Protein AF-A0A355HAE7-F1 (afdb_monomer)

Sequence (88 aa):
VDIEAIATGEYWLASEAKEKGLVDEIMTSDDYLCSKLDECEIIEIKTEIGQNRLEKIIEGGTTLFRQWTTSRIPGAGEELEDVRQRFR

Solvent-accessible surface area (backbone atoms only — not comparable to full-atom values): 5940 Å² total; per-residue (Å²): 112,66,61,83,84,60,71,76,82,71,88,71,55,72,70,56,27,42,76,53,57,76,43,96,76,90,79,53,73,65,58,55,54,60,73,36,60,89,79,48,90,85,81,88,85,82,82,80,78,77,73,58,68,63,56,62,49,49,56,56,46,53,54,52,48,53,56,49,47,71,73,73,41,94,67,73,86,59,59,81,66,49,69,75,63,72,82,116

Radius of gyration: 29.94 Å; Cα contacts (8 Å, |Δi|>4): 21; chains: 1; bounding box: 78×20×37 Å

Secondary structure (DSSP, 8-state):
--STTT-SS----HHHHHHTTS-S----HHHHHHHHTTTS------------HHHHHHHHHHHHHHHHHHHH-TTTTTHHHHTTTTT-

Foldseek 3Di:
DPCVVPVPPDDDDPVRCVVVVVDDDDDDPVVVVVVCVVPDDDDDDDDDPDDPVVVVVVVVVVVVVVVVCVPPDPPPVPPVVVVVVPPD

pLDDT: mean 80.17, std 15.74, range [46.47, 97.0]

Mean predicted aligned error: 15.59 Å

Structure (mmCIF, N/CA/C/O backbone):
data_AF-A0A355HAE7-F1
#
_entry.id   AF-A0A355HAE7-F1
#
loop_
_atom_site.group_PDB
_atom_site.id
_atom_site.type_symbol
_atom_site.label_atom_id
_atom_site.label_alt_id
_atom_site.label_comp_id
_atom_site.label_asym_id
_atom_site.label_entity_id
_atom_site.label_seq_id
_atom_site.pdbx_PDB_ins_code
_atom_site.Cartn_x
_atom_site.Cartn_y
_atom_site.Cartn_z
_atom_site.occupancy
_atom_site.B_iso_or_equiv
_atom_site.auth_seq_id
_atom_site.auth_comp_id
_atom_site.auth_asym_id
_atom_site.auth_atom_id
_atom_site.pdbx_PDB_model_num
ATOM 1 N N . VAL A 1 1 ? -19.503 4.541 9.738 1.00 78.19 1 VAL A N 1
ATOM 2 C CA . VAL A 1 1 ? -18.260 4.730 10.513 1.00 78.19 1 VAL A CA 1
ATOM 3 C C . VAL A 1 1 ? -18.562 5.737 11.602 1.00 78.19 1 VAL A C 1
ATOM 5 O O . VAL A 1 1 ? -19.142 6.766 11.283 1.00 78.19 1 VAL A O 1
ATOM 8 N N . ASP A 1 2 ? -18.267 5.401 12.853 1.00 86.69 2 ASP A N 1
ATOM 9 C CA . ASP A 1 2 ? -18.410 6.304 14.002 1.00 86.69 2 ASP A CA 1
ATOM 10 C C . ASP A 1 2 ? -17.064 7.008 14.215 1.00 86.69 2 ASP A C 1
ATOM 12 O O . ASP A 1 2 ? -16.115 6.385 14.689 1.00 86.69 2 ASP A O 1
ATOM 16 N N . ILE A 1 3 ? -16.942 8.251 13.742 1.00 89.62 3 ILE A N 1
ATOM 17 C CA . ILE A 1 3 ? -15.654 8.961 13.641 1.00 89.62 3 ILE A CA 1
ATOM 18 C C . ILE A 1 3 ? -15.178 9.416 15.025 1.00 89.62 3 ILE A C 1
ATOM 20 O O . ILE A 1 3 ? -13.991 9.372 15.344 1.00 89.62 3 ILE A O 1
ATOM 24 N N . GLU A 1 4 ? -16.111 9.808 15.869 1.00 89.19 4 GLU A N 1
ATOM 25 C CA . GLU A 1 4 ? -15.916 10.325 17.211 1.00 89.19 4 GLU A CA 1
ATOM 26 C C . GLU A 1 4 ? -15.338 9.245 18.129 1.00 89.19 4 GLU A C 1
ATOM 28 O O . GLU A 1 4 ? -14.473 9.533 18.954 1.00 89.19 4 GLU A O 1
ATOM 33 N N . ALA A 1 5 ? -15.757 7.991 17.939 1.00 85.88 5 ALA A N 1
ATOM 34 C CA . ALA A 1 5 ? -15.244 6.846 18.684 1.00 85.88 5 ALA A CA 1
ATOM 35 C C . ALA A 1 5 ? -13.858 6.353 18.221 1.00 85.88 5 ALA A C 1
ATOM 37 O O . ALA A 1 5 ? -13.210 5.606 18.952 1.00 85.88 5 ALA A O 1
ATOM 38 N N . ILE A 1 6 ? -13.404 6.716 17.015 1.00 89.62 6 ILE A N 1
ATOM 39 C CA . ILE A 1 6 ? -12.162 6.181 16.414 1.00 89.62 6 ILE A CA 1
ATOM 40 C C . ILE A 1 6 ? -11.047 7.221 16.255 1.00 89.62 6 ILE A C 1
ATOM 42 O O . ILE A 1 6 ? -9.882 6.841 16.142 1.00 89.62 6 ILE A O 1
A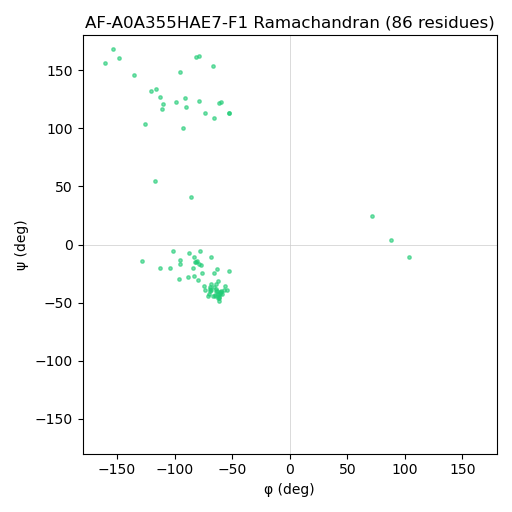TOM 46 N N . ALA A 1 7 ? -11.373 8.516 16.261 1.00 88.56 7 ALA A N 1
ATOM 47 C CA . ALA A 1 7 ? -10.428 9.626 16.121 1.00 88.56 7 ALA A CA 1
ATOM 48 C C . ALA A 1 7 ? -9.796 10.049 17.466 1.00 88.56 7 ALA A C 1
ATOM 50 O O . ALA A 1 7 ? -9.624 11.235 17.743 1.00 88.56 7 ALA A O 1
ATOM 51 N N . THR A 1 8 ? -9.446 9.078 18.313 1.00 91.56 8 THR A N 1
ATOM 52 C CA . THR A 1 8 ? -8.868 9.285 19.655 1.00 91.56 8 THR A CA 1
ATOM 53 C C . THR A 1 8 ? -7.351 9.510 19.637 1.00 91.56 8 THR A C 1
ATOM 55 O O . THR A 1 8 ? -6.772 9.907 20.646 1.00 91.56 8 THR A O 1
ATOM 58 N N . GLY A 1 9 ? -6.700 9.284 18.489 1.00 91.88 9 GLY A N 1
ATOM 59 C CA . GLY A 1 9 ? -5.238 9.306 18.343 1.00 91.88 9 GLY A CA 1
ATOM 60 C C . GLY A 1 9 ? -4.567 7.957 18.623 1.00 91.88 9 GLY A C 1
ATOM 61 O O . GLY A 1 9 ? -3.341 7.862 18.590 1.00 91.88 9 GLY A O 1
ATOM 62 N N . GLU A 1 10 ? -5.356 6.917 18.883 1.00 93.50 10 GLU A N 1
ATOM 63 C CA . GLU A 1 10 ? -4.889 5.538 19.008 1.00 93.50 10 GLU A CA 1
ATOM 64 C C . GLU A 1 10 ? -4.653 4.903 17.628 1.00 93.50 10 GLU A C 1
ATOM 66 O O . GLU A 1 10 ? -5.133 5.390 16.600 1.00 93.50 10 GLU A O 1
ATOM 71 N N . TYR A 1 11 ? -3.895 3.807 17.600 1.00 92.88 11 TYR A N 1
ATOM 72 C CA . TYR A 1 11 ? -3.731 2.993 16.398 1.00 92.88 11 TYR A CA 1
ATOM 73 C C . TYR A 1 11 ? -4.720 1.825 16.416 1.00 92.88 11 TYR A C 1
ATOM 75 O O . TYR A 1 11 ? -5.033 1.286 17.474 1.00 92.88 11 TYR A O 1
ATOM 83 N N . TRP A 1 12 ? -5.169 1.412 15.232 1.00 94.19 12 TRP A N 1
ATOM 84 C CA . TRP A 1 12 ? -6.060 0.266 15.045 1.00 94.19 12 TRP A CA 1
ATOM 85 C C . TRP A 1 12 ? -5.337 -0.806 14.236 1.00 94.19 12 TRP A C 1
ATOM 87 O O . TRP A 1 12 ? -4.729 -0.497 13.206 1.00 94.19 12 TRP A O 1
ATOM 97 N N . LEU A 1 13 ? -5.403 -2.065 14.671 1.00 96.38 13 LEU A N 1
ATOM 98 C CA . LEU A 1 13 ? -4.931 -3.176 13.846 1.00 96.38 13 LEU A CA 1
ATOM 99 C C . LEU A 1 13 ? -5.819 -3.317 12.606 1.00 96.38 13 LEU A C 1
ATOM 101 O O . LEU A 1 13 ? -6.997 -2.967 12.629 1.00 96.38 13 LEU A O 1
ATOM 105 N N . ALA A 1 14 ? -5.275 -3.871 11.520 1.00 94.50 14 ALA A N 1
ATOM 106 C CA . ALA A 1 14 ? -5.998 -3.986 10.250 1.00 94.50 14 ALA A CA 1
ATOM 107 C C . ALA A 1 14 ? -7.357 -4.703 10.394 1.00 94.50 14 ALA A C 1
ATOM 109 O O . ALA A 1 14 ? -8.347 -4.271 9.807 1.00 94.50 14 ALA A O 1
ATOM 110 N N . SER A 1 15 ? -7.425 -5.750 11.223 1.00 96.19 15 SER A N 1
ATOM 111 C CA . SER A 1 15 ? -8.670 -6.461 11.540 1.00 96.19 15 SER A CA 1
ATOM 112 C C . SER A 1 15 ? -9.699 -5.565 12.237 1.00 96.19 15 SER A C 1
ATOM 114 O O . SER A 1 15 ? -10.855 -5.526 11.828 1.00 96.19 15 SER A O 1
ATOM 116 N N . GLU A 1 16 ? -9.279 -4.786 13.234 1.00 94.88 16 GLU A N 1
ATOM 117 C CA . GLU A 1 16 ? -10.155 -3.856 13.961 1.00 94.88 16 GLU A CA 1
ATOM 118 C C . GLU A 1 16 ? -10.607 -2.701 13.064 1.00 94.88 16 GLU A C 1
ATOM 120 O O . GLU A 1 16 ? -11.763 -2.280 13.104 1.00 94.88 16 GLU A O 1
ATOM 125 N N . ALA A 1 17 ? -9.705 -2.198 12.220 1.00 94.81 17 ALA A N 1
ATOM 126 C CA . ALA A 1 17 ? -10.006 -1.171 11.235 1.00 94.81 17 ALA A CA 1
ATOM 127 C C . ALA A 1 17 ? -11.081 -1.654 10.254 1.00 94.81 17 ALA A C 1
ATOM 129 O O . ALA A 1 17 ? -12.006 -0.908 9.933 1.00 94.81 17 ALA A O 1
ATOM 130 N N . LYS A 1 18 ? -11.013 -2.917 9.827 1.00 95.44 18 LYS A N 1
ATOM 131 C CA . LYS A 1 18 ? -12.026 -3.527 8.965 1.00 95.44 18 LYS A CA 1
ATOM 132 C C . LYS A 1 18 ? -13.385 -3.634 9.663 1.00 95.44 18 LYS A C 1
ATOM 134 O O . LYS A 1 18 ? -14.394 -3.275 9.062 1.00 95.44 18 LYS A O 1
ATOM 139 N N . GLU A 1 19 ? -13.422 -4.050 10.928 1.00 94.06 19 GLU A N 1
ATOM 140 C CA . GLU A 1 19 ? -14.657 -4.111 11.731 1.00 94.06 19 GLU A CA 1
ATOM 141 C C . GLU A 1 19 ? -15.280 -2.726 11.968 1.00 94.06 19 GLU A C 1
ATOM 143 O O . GLU A 1 19 ? -16.499 -2.565 11.901 1.00 94.06 19 GLU A O 1
ATOM 148 N N . LYS A 1 20 ? -14.448 -1.703 12.190 1.00 92.25 20 LYS A N 1
ATOM 149 C CA . LYS A 1 20 ? -14.868 -0.302 12.382 1.00 92.25 20 LYS A CA 1
ATOM 150 C C . LYS A 1 20 ? -15.220 0.414 11.071 1.00 92.25 20 LYS A C 1
ATOM 152 O O . LYS A 1 20 ? -15.694 1.552 11.105 1.00 92.25 20 LYS A O 1
ATOM 157 N N . GLY A 1 21 ? -15.008 -0.239 9.927 1.00 92.94 21 GLY A N 1
ATOM 158 C CA . GLY A 1 21 ? -15.256 0.314 8.595 1.00 92.94 21 GLY A CA 1
ATOM 159 C C . GLY A 1 21 ? -14.265 1.405 8.181 1.00 92.94 21 GLY A C 1
ATOM 160 O O . GLY A 1 21 ? -14.608 2.259 7.373 1.00 92.94 21 GLY A O 1
ATOM 161 N N . LEU A 1 22 ? -13.062 1.406 8.755 1.00 93.75 22 LEU A N 1
ATOM 162 C CA . LEU A 1 22 ? -11.969 2.312 8.391 1.00 93.75 22 LEU A CA 1
ATOM 163 C C . LEU A 1 22 ? -11.283 1.921 7.076 1.00 93.75 22 LEU A C 1
ATOM 165 O O . LEU A 1 22 ? -10.666 2.770 6.440 1.00 93.75 22 LEU A O 1
ATOM 169 N N . VAL A 1 23 ? -11.367 0.645 6.692 1.00 94.50 23 VAL A N 1
ATOM 170 C CA . VAL A 1 23 ? -10.788 0.107 5.455 1.00 94.50 23 VAL A CA 1
ATOM 171 C C . VAL A 1 23 ? -11.782 -0.809 4.747 1.00 94.50 23 VAL A C 1
ATOM 173 O O . VAL A 1 23 ? -12.546 -1.538 5.390 1.00 94.50 23 VAL A O 1
ATOM 176 N N . ASP A 1 24 ? -11.743 -0.802 3.418 1.00 94.25 24 ASP A N 1
ATOM 177 C CA . ASP A 1 24 ? -12.651 -1.592 2.586 1.00 94.25 24 ASP A CA 1
ATOM 178 C C . ASP A 1 24 ? -12.248 -3.058 2.472 1.00 94.25 24 ASP A C 1
ATOM 180 O O . ASP A 1 24 ? -13.122 -3.907 2.354 1.00 94.25 24 ASP A O 1
ATOM 184 N N . GLU A 1 25 ? -10.963 -3.401 2.535 1.00 95.56 25 GLU A N 1
ATOM 185 C CA . GLU A 1 25 ? -10.480 -4.783 2.452 1.00 95.56 25 GLU A CA 1
ATOM 186 C C . GLU A 1 25 ? -9.066 -4.900 3.032 1.00 95.56 25 GLU A C 1
ATOM 188 O O . GLU A 1 25 ? -8.329 -3.916 3.107 1.00 95.56 25 GLU A O 1
ATOM 193 N N . ILE A 1 26 ? -8.701 -6.105 3.476 1.00 96.25 26 ILE A N 1
ATOM 194 C CA . ILE A 1 26 ? -7.348 -6.432 3.930 1.00 96.25 26 ILE A CA 1
ATOM 195 C C . ILE A 1 26 ? -6.746 -7.390 2.908 1.00 96.25 26 ILE A C 1
ATOM 197 O O . ILE A 1 26 ? -7.232 -8.507 2.757 1.00 96.25 26 ILE A O 1
ATOM 201 N N . MET A 1 27 ? -5.673 -6.970 2.243 1.00 97.00 27 MET A N 1
ATOM 202 C CA . MET A 1 27 ? -4.952 -7.793 1.273 1.00 97.00 27 MET A CA 1
ATOM 203 C C . MET A 1 27 ? -3.491 -7.356 1.161 1.00 97.00 27 MET A C 1
ATOM 205 O O . MET A 1 27 ? -3.109 -6.303 1.680 1.00 97.00 27 MET A O 1
ATOM 209 N N . THR A 1 28 ? -2.667 -8.166 0.499 1.00 96.44 28 THR A N 1
ATOM 210 C CA . THR A 1 28 ? -1.278 -7.792 0.210 1.00 96.44 28 THR A CA 1
ATOM 211 C C . THR A 1 28 ? -1.194 -6.880 -1.015 1.00 96.44 28 THR A C 1
ATOM 213 O O . THR A 1 28 ? -2.117 -6.812 -1.829 1.00 96.44 28 THR A O 1
ATOM 216 N N . SER A 1 29 ? -0.070 -6.173 -1.165 1.00 94.94 29 SER A N 1
ATOM 217 C CA . SER A 1 29 ? 0.202 -5.367 -2.363 1.00 94.94 29 SER A CA 1
ATOM 218 C C . SER A 1 29 ? 0.149 -6.199 -3.640 1.00 94.94 29 SER A C 1
ATOM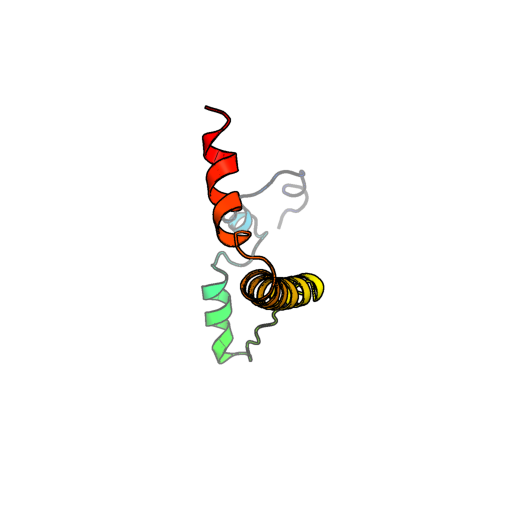 220 O O . SER A 1 29 ? -0.370 -5.742 -4.655 1.00 94.94 29 SER A O 1
ATOM 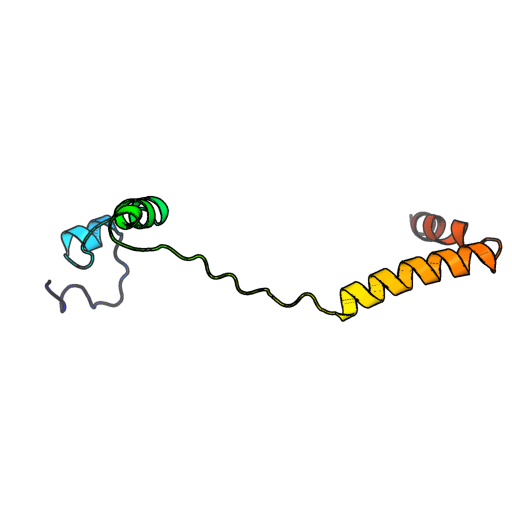222 N N . ASP A 1 30 ? 0.664 -7.423 -3.574 1.00 94.75 30 ASP A N 1
ATOM 223 C CA . ASP A 1 30 ? 0.783 -8.310 -4.723 1.00 94.75 30 ASP A CA 1
ATOM 224 C C . ASP A 1 30 ? -0.600 -8.799 -5.156 1.00 94.75 30 ASP A C 1
ATOM 226 O O . ASP A 1 30 ? -0.916 -8.759 -6.346 1.00 94.75 30 ASP A O 1
ATOM 230 N N . ASP A 1 31 ? -1.456 -9.159 -4.194 1.00 95.75 31 ASP A N 1
ATOM 231 C CA . ASP A 1 31 ? -2.844 -9.547 -4.461 1.00 95.75 31 ASP A CA 1
ATOM 232 C C . ASP A 1 31 ? -3.629 -8.392 -5.097 1.00 95.75 31 ASP A C 1
ATOM 234 O O . ASP A 1 31 ? -4.364 -8.597 -6.066 1.00 95.75 31 ASP A O 1
ATOM 238 N N . TYR A 1 32 ? -3.451 -7.165 -4.588 1.00 94.88 32 TYR A N 1
ATOM 239 C CA . TYR A 1 32 ? -4.120 -5.983 -5.132 1.00 94.88 32 TYR A CA 1
ATOM 240 C C . TYR A 1 32 ? -3.711 -5.734 -6.586 1.00 94.88 32 TYR A C 1
ATOM 242 O O . TYR A 1 32 ? -4.576 -5.581 -7.450 1.00 94.88 32 TYR A O 1
ATOM 250 N N . LEU A 1 33 ? -2.408 -5.748 -6.883 1.00 95.06 33 LEU A N 1
ATOM 251 C CA . LEU A 1 33 ? -1.910 -5.570 -8.249 1.00 95.06 33 LEU A CA 1
ATOM 252 C C . LEU A 1 33 ? -2.410 -6.684 -9.173 1.00 95.06 33 LEU A C 1
ATOM 254 O O . LEU A 1 33 ? -2.910 -6.388 -10.255 1.00 95.06 33 LEU A O 1
ATOM 258 N N . CYS A 1 34 ? -2.358 -7.946 -8.736 1.00 94.50 34 CYS A N 1
ATOM 259 C CA . CYS A 1 34 ? -2.855 -9.072 -9.527 1.00 94.50 34 CYS A CA 1
ATOM 260 C C . CYS A 1 34 ? -4.348 -8.938 -9.847 1.00 94.50 34 CYS A C 1
ATOM 262 O O . CYS A 1 34 ? -4.746 -9.198 -10.979 1.00 94.50 34 CYS A O 1
ATOM 264 N N . SER A 1 35 ? -5.162 -8.474 -8.891 1.00 94.44 35 SER A N 1
ATOM 265 C CA . SER A 1 3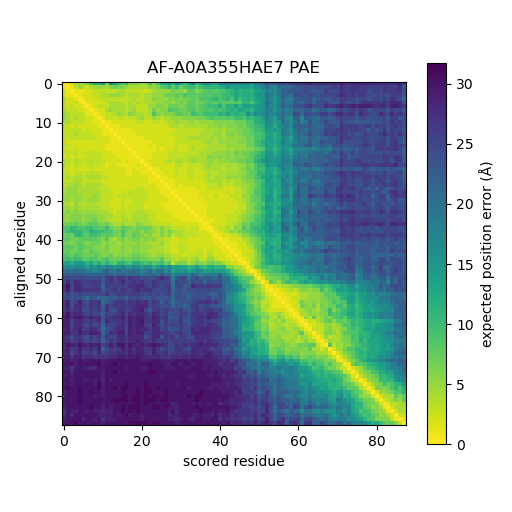5 ? -6.601 -8.259 -9.101 1.00 94.44 35 SER A CA 1
ATOM 266 C C . SER A 1 35 ? -6.918 -7.199 -10.160 1.00 94.44 35 SER A C 1
ATOM 268 O O . SER A 1 35 ? -8.017 -7.188 -10.706 1.00 94.44 35 SER A O 1
ATOM 270 N N . LYS A 1 36 ? -5.965 -6.310 -10.462 1.00 95.12 36 LYS A N 1
ATOM 271 C CA . LYS A 1 36 ? -6.138 -5.195 -11.397 1.00 95.12 36 LYS A CA 1
ATOM 272 C C . LYS A 1 36 ? -5.532 -5.417 -12.778 1.00 95.12 36 LYS A C 1
ATOM 274 O O . LYS A 1 36 ? -5.813 -4.623 -13.669 1.00 95.12 36 LYS A O 1
ATOM 279 N N . LEU A 1 37 ? -4.808 -6.517 -12.989 1.00 93.62 37 LEU A N 1
ATOM 280 C CA . LEU A 1 37 ? -4.157 -6.833 -14.268 1.00 93.62 37 LEU A CA 1
ATOM 281 C C . LEU A 1 37 ? -5.118 -6.880 -15.466 1.00 93.62 37 LEU A C 1
ATOM 283 O O . LEU A 1 37 ? -4.734 -6.480 -16.561 1.00 93.62 37 LEU A O 1
ATOM 287 N N . ASP A 1 38 ? -6.350 -7.352 -15.266 1.00 93.75 38 ASP A N 1
ATOM 288 C CA . ASP A 1 38 ? -7.344 -7.460 -16.343 1.00 93.75 38 ASP A CA 1
ATOM 289 C C . ASP A 1 38 ? -8.110 -6.146 -16.588 1.00 93.75 38 ASP A C 1
ATOM 291 O O . ASP A 1 38 ? -8.703 -5.951 -17.650 1.00 93.75 38 ASP A O 1
ATOM 295 N N . GLU A 1 39 ? -8.121 -5.240 -15.605 1.00 96.50 39 GLU A N 1
ATOM 296 C CA . GLU A 1 39 ? -8.893 -3.993 -15.640 1.00 96.50 39 GLU A CA 1
ATOM 297 C C . GLU A 1 39 ? -8.059 -2.792 -16.103 1.00 96.50 39 GLU A C 1
ATOM 299 O O . GLU A 1 39 ? -8.605 -1.839 -16.666 1.00 96.50 39 GLU A O 1
ATOM 304 N N . CYS A 1 40 ? -6.749 -2.799 -15.849 1.00 95.56 40 CYS A N 1
ATOM 305 C CA . CYS A 1 40 ? -5.878 -1.674 -16.157 1.00 95.56 40 CYS A CA 1
ATOM 306 C C . CYS A 1 40 ? -4.445 -2.087 -16.515 1.00 95.56 40 CYS A C 1
ATOM 308 O O . CYS A 1 40 ? -3.964 -3.168 -16.188 1.00 95.56 40 CYS A O 1
ATOM 310 N N . GLU A 1 41 ? -3.742 -1.176 -17.189 1.00 95.31 41 GLU A N 1
ATOM 311 C CA . GLU A 1 41 ? -2.315 -1.321 -17.456 1.00 95.31 41 GLU A CA 1
ATOM 312 C C . GLU A 1 41 ? -1.505 -0.959 -16.202 1.00 95.31 41 GLU A C 1
ATOM 314 O O . GLU A 1 41 ? -1.618 0.149 -15.670 1.00 95.31 41 GLU A O 1
ATOM 319 N N . ILE A 1 42 ? -0.673 -1.893 -15.736 1.00 93.25 42 ILE A N 1
ATOM 320 C CA . ILE A 1 42 ? 0.186 -1.710 -14.562 1.00 93.25 42 ILE A CA 1
ATOM 321 C C . ILE A 1 42 ? 1.597 -1.338 -15.022 1.00 93.25 42 ILE A C 1
ATOM 323 O O . ILE A 1 42 ? 2.237 -2.088 -15.756 1.00 93.25 42 ILE A O 1
ATOM 327 N N . ILE A 1 43 ? 2.096 -0.189 -14.560 1.00 94.50 43 ILE A N 1
ATOM 328 C CA . ILE A 1 43 ? 3.408 0.353 -14.940 1.00 94.50 43 ILE A CA 1
ATOM 329 C C . ILE A 1 43 ? 4.279 0.506 -13.690 1.00 94.50 43 ILE A C 1
ATOM 331 O O . ILE A 1 43 ? 3.851 1.076 -12.688 1.00 94.50 43 ILE A O 1
ATOM 335 N N . GLU A 1 44 ? 5.524 0.032 -13.758 1.00 93.19 44 GLU A N 1
ATOM 336 C CA . GLU A 1 44 ? 6.514 0.192 -12.691 1.00 93.19 44 GLU A CA 1
ATOM 337 C C . GLU A 1 44 ? 7.333 1.477 -12.894 1.00 93.19 44 GLU A C 1
ATOM 339 O O . GLU A 1 44 ? 7.949 1.678 -13.941 1.00 93.19 44 GLU A O 1
ATOM 344 N N . ILE A 1 45 ? 7.387 2.335 -11.871 1.00 93.31 45 ILE A N 1
ATOM 345 C CA . ILE A 1 45 ? 8.223 3.541 -11.869 1.00 93.31 45 ILE A CA 1
ATOM 346 C C . ILE A 1 45 ? 9.364 3.345 -10.873 1.00 93.31 45 ILE A C 1
ATOM 348 O O . ILE A 1 45 ? 9.136 3.161 -9.679 1.00 93.31 45 ILE A O 1
ATOM 352 N N . LYS A 1 46 ? 10.603 3.424 -11.365 1.00 90.50 46 LYS A N 1
ATOM 353 C CA . LYS A 1 46 ? 11.820 3.349 -10.551 1.00 90.50 46 LYS A CA 1
ATOM 354 C C . LYS A 1 46 ? 12.539 4.691 -10.556 1.00 90.50 46 LYS A C 1
ATOM 356 O O . LYS A 1 46 ? 12.868 5.217 -11.616 1.00 90.50 46 LYS A O 1
ATOM 361 N N . THR A 1 47 ? 12.826 5.215 -9.369 1.00 88.06 47 THR A N 1
ATOM 362 C CA . THR A 1 47 ? 13.717 6.368 -9.210 1.00 88.06 47 THR A CA 1
ATOM 363 C C . THR A 1 47 ? 15.142 5.860 -9.030 1.00 88.06 47 THR A C 1
ATOM 365 O O . THR A 1 47 ? 15.434 5.170 -8.053 1.00 88.06 47 THR A O 1
ATOM 368 N N . GLU A 1 48 ? 16.048 6.205 -9.946 1.00 79.19 48 GLU A N 1
ATOM 369 C CA . GLU A 1 48 ? 17.474 5.955 -9.741 1.00 79.19 48 GLU A CA 1
ATOM 370 C C . GLU A 1 48 ? 18.012 6.943 -8.700 1.00 79.19 48 GLU A C 1
ATOM 372 O O . GLU A 1 48 ? 18.078 8.152 -8.934 1.00 79.19 48 GLU A O 1
ATOM 377 N N . ILE A 1 49 ? 18.411 6.436 -7.532 1.00 74.12 49 ILE A N 1
ATOM 378 C CA . ILE A 1 49 ? 19.260 7.198 -6.616 1.00 74.12 49 ILE A CA 1
ATOM 379 C C . ILE A 1 49 ? 20.587 7.371 -7.352 1.00 74.12 49 ILE A C 1
ATOM 381 O O . ILE A 1 49 ? 21.299 6.394 -7.583 1.00 74.12 49 ILE A O 1
ATOM 385 N N . GLY A 1 50 ? 20.880 8.595 -7.796 1.00 65.25 50 GLY A N 1
ATOM 386 C CA . GLY A 1 50 ? 22.044 8.871 -8.629 1.00 65.25 50 GLY A CA 1
ATOM 387 C C . GLY A 1 50 ? 23.317 8.335 -7.982 1.00 65.25 50 GLY A C 1
ATOM 388 O O . GLY A 1 50 ? 23.752 8.844 -6.951 1.00 65.25 50 GLY A O 1
ATOM 389 N N . GLN A 1 51 ? 23.930 7.320 -8.595 1.00 63.28 51 GLN A N 1
ATOM 390 C CA . GLN A 1 51 ? 25.281 6.922 -8.225 1.00 63.28 51 GLN A CA 1
ATOM 391 C C . GLN A 1 51 ? 26.185 8.129 -8.449 1.00 63.28 51 GLN A C 1
ATOM 393 O O . GLN A 1 51 ? 26.223 8.690 -9.552 1.00 63.28 51 GLN A O 1
ATOM 398 N N . ASN A 1 52 ? 26.878 8.562 -7.396 1.00 68.75 52 ASN A N 1
ATOM 399 C CA . ASN A 1 52 ? 27.778 9.700 -7.462 1.00 68.75 52 ASN A CA 1
ATOM 400 C C . ASN A 1 52 ? 28.753 9.458 -8.615 1.00 68.75 52 ASN A C 1
ATOM 402 O O . ASN A 1 52 ? 29.577 8.554 -8.563 1.00 68.75 52 ASN A O 1
ATOM 406 N N . ARG A 1 53 ? 28.679 10.269 -9.676 1.00 72.19 53 ARG A N 1
ATOM 407 C CA . ARG A 1 53 ? 29.588 10.177 -10.837 1.00 72.19 53 ARG A CA 1
ATOM 408 C C . ARG A 1 53 ? 31.066 10.212 -10.410 1.00 72.19 53 ARG A C 1
ATOM 410 O O . ARG A 1 53 ? 31.921 9.706 -11.125 1.00 72.19 53 ARG A O 1
ATOM 417 N N . LEU A 1 54 ? 31.330 10.773 -9.227 1.00 74.00 54 LEU A N 1
ATOM 418 C CA . LEU A 1 54 ? 32.598 10.734 -8.504 1.00 74.00 54 LEU A CA 1
ATOM 419 C C . LEU A 1 54 ? 33.080 9.313 -8.182 1.00 74.00 54 LEU A C 1
ATOM 421 O O . LEU A 1 54 ? 34.253 9.043 -8.392 1.00 74.00 54 LEU A O 1
ATOM 425 N N . GLU A 1 55 ? 32.211 8.405 -7.739 1.00 72.12 55 GLU A N 1
ATOM 426 C CA . GLU A 1 55 ? 32.560 7.012 -7.425 1.00 72.12 55 GLU A CA 1
ATOM 427 C C . GLU A 1 55 ? 33.079 6.287 -8.676 1.00 72.12 55 GLU A C 1
ATOM 429 O O . GLU A 1 55 ? 34.182 5.748 -8.663 1.00 72.12 55 GLU A O 1
ATOM 434 N N . LYS A 1 56 ? 32.387 6.444 -9.813 1.00 74.00 56 LYS A N 1
ATOM 435 C CA . LYS A 1 56 ? 32.823 5.899 -11.114 1.00 74.00 56 LYS A CA 1
ATOM 436 C C . LYS A 1 56 ? 34.140 6.509 -11.621 1.00 74.00 56 LYS A C 1
ATOM 438 O O . LYS A 1 56 ? 34.932 5.827 -12.268 1.00 74.00 56 LYS A O 1
ATOM 443 N N . ILE A 1 57 ? 34.398 7.793 -11.344 1.00 81.12 57 ILE A N 1
ATOM 444 C CA . ILE A 1 57 ? 35.663 8.461 -11.710 1.00 81.12 57 ILE A CA 1
ATOM 445 C C . ILE A 1 57 ? 36.811 7.995 -10.805 1.00 81.12 57 ILE A C 1
ATOM 447 O O . ILE A 1 57 ? 37.922 7.784 -11.292 1.00 81.12 57 ILE A O 1
ATOM 451 N N . ILE A 1 58 ? 36.553 7.806 -9.509 1.00 81.94 58 ILE A N 1
ATOM 452 C CA . ILE A 1 58 ? 37.532 7.292 -8.545 1.00 81.94 58 ILE A CA 1
ATOM 453 C C . ILE A 1 58 ? 37.911 5.852 -8.904 1.00 81.94 58 ILE A C 1
ATOM 455 O O . ILE A 1 58 ? 39.099 5.551 -8.958 1.00 81.94 58 ILE A O 1
ATOM 459 N N . GLU A 1 59 ? 36.951 4.991 -9.247 1.00 75.06 59 GLU A N 1
ATOM 460 C CA . GLU A 1 59 ? 37.213 3.624 -9.734 1.00 75.06 59 GLU A CA 1
ATOM 461 C C . GLU A 1 59 ? 38.057 3.598 -11.023 1.00 75.06 59 GLU A C 1
ATOM 463 O O . GLU A 1 59 ? 38.996 2.805 -11.161 1.00 75.06 59 GLU A O 1
ATOM 468 N N . GLY A 1 60 ? 37.781 4.506 -11.964 1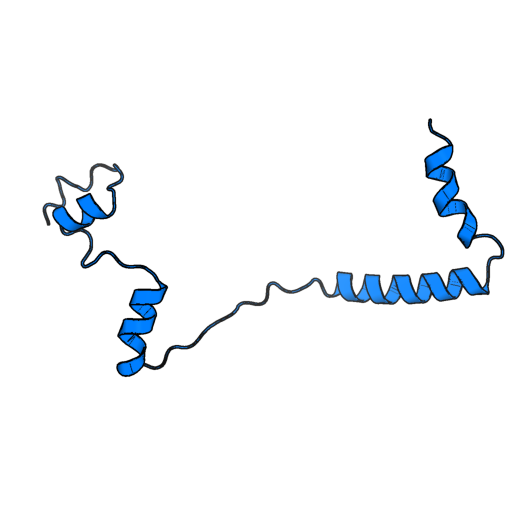.00 78.19 60 GLY A N 1
ATOM 469 C CA . GLY A 1 60 ? 38.611 4.670 -13.161 1.00 78.19 60 GLY A CA 1
ATOM 470 C C . GLY A 1 60 ? 40.033 5.146 -12.832 1.00 78.19 60 GLY A C 1
ATOM 471 O O . GLY A 1 60 ? 41.012 4.660 -13.404 1.00 78.19 60 GLY A O 1
ATOM 472 N N . GLY A 1 61 ? 40.162 6.063 -11.869 1.00 79.75 61 GLY A N 1
ATOM 473 C CA . GLY A 1 61 ? 41.435 6.608 -11.403 1.00 79.75 61 GLY A CA 1
ATOM 474 C C . GLY A 1 61 ? 42.294 5.600 -10.639 1.00 79.75 61 GLY A C 1
ATOM 475 O O . GLY A 1 61 ? 43.506 5.576 -10.842 1.00 79.75 61 GLY A O 1
ATOM 476 N N . THR A 1 62 ? 41.704 4.730 -9.814 1.00 75.69 62 THR A N 1
ATOM 477 C CA . THR A 1 62 ? 42.439 3.702 -9.052 1.00 75.69 62 THR A CA 1
ATOM 478 C C . THR A 1 62 ? 43.026 2.623 -9.958 1.00 75.69 62 THR A C 1
ATOM 480 O O . THR A 1 62 ? 44.140 2.163 -9.709 1.00 75.69 62 THR A O 1
ATOM 483 N N . THR A 1 63 ? 42.344 2.27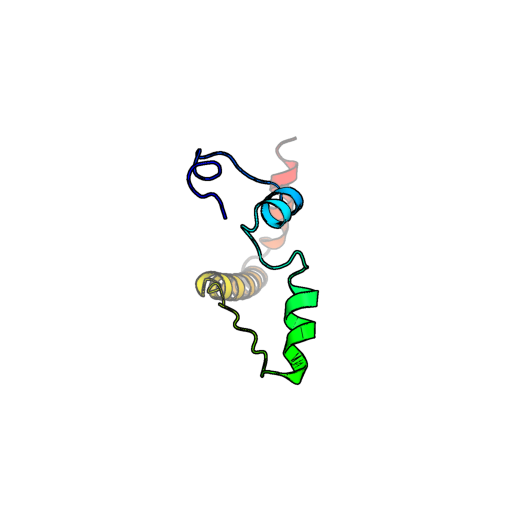0 -11.050 1.00 75.44 63 THR A N 1
ATOM 484 C CA . THR A 1 63 ? 42.854 1.307 -12.043 1.00 75.44 63 THR A CA 1
ATOM 485 C C . THR A 1 63 ? 44.072 1.863 -12.784 1.00 75.44 63 THR A C 1
ATOM 487 O O . THR A 1 63 ? 45.096 1.189 -12.914 1.00 75.44 63 THR A O 1
ATOM 490 N N . LEU A 1 64 ? 44.000 3.130 -13.200 1.00 73.62 64 LEU A N 1
ATOM 491 C CA . LEU A 1 64 ? 45.110 3.826 -13.851 1.00 73.62 64 LEU A CA 1
ATOM 492 C C . LEU A 1 64 ? 46.268 4.093 -12.882 1.00 73.62 64 LEU A C 1
ATOM 494 O O . LEU A 1 64 ? 47.428 3.912 -13.252 1.00 73.62 64 LEU A O 1
ATOM 498 N N . PHE A 1 65 ? 45.970 4.467 -11.634 1.00 74.19 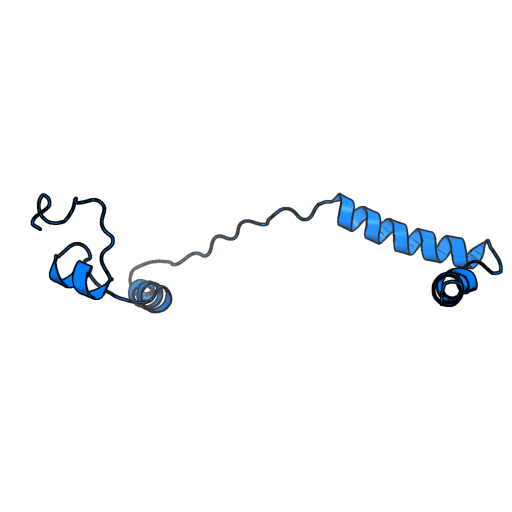65 PHE A N 1
ATOM 499 C CA . PHE A 1 65 ? 46.974 4.662 -10.590 1.00 74.19 65 PHE A CA 1
ATOM 500 C C . PHE A 1 65 ? 47.704 3.352 -10.288 1.00 74.19 65 PHE A C 1
ATOM 502 O O . PHE A 1 65 ? 48.927 3.354 -10.250 1.00 74.19 65 PHE A O 1
ATOM 509 N N . ARG A 1 66 ? 46.992 2.219 -10.200 1.00 65.25 66 ARG A N 1
ATOM 510 C CA . ARG A 1 66 ? 47.584 0.880 -10.030 1.00 65.25 66 ARG A CA 1
ATOM 511 C C . ARG A 1 66 ? 48.507 0.496 -11.189 1.00 65.25 66 ARG A C 1
ATOM 513 O O . ARG A 1 66 ? 49.588 -0.049 -10.970 1.00 65.25 66 ARG A O 1
ATOM 520 N N . GLN A 1 67 ? 48.104 0.783 -12.425 1.00 71.56 67 GLN A N 1
ATOM 521 C CA . GLN A 1 67 ? 48.922 0.500 -13.608 1.00 71.56 67 GLN A CA 1
ATOM 522 C C . GLN A 1 67 ? 50.168 1.402 -13.681 1.00 71.56 67 GLN A C 1
ATOM 524 O O . GLN A 1 67 ? 51.251 0.949 -14.065 1.00 71.56 67 GLN A O 1
ATOM 529 N N . TRP A 1 68 ? 50.038 2.665 -13.266 1.00 72.00 68 TRP A N 1
ATOM 530 C CA . TRP A 1 68 ? 51.145 3.617 -13.188 1.00 72.00 68 TRP A CA 1
ATOM 531 C C . TRP A 1 68 ? 52.127 3.285 -12.057 1.00 72.00 68 TRP A C 1
ATOM 533 O O . TRP A 1 68 ? 53.335 3.272 -12.309 1.00 72.00 68 TRP A O 1
ATOM 543 N N . THR A 1 69 ? 51.647 2.949 -10.854 1.00 69.19 69 THR A N 1
ATOM 544 C CA . THR A 1 69 ? 52.513 2.564 -9.725 1.00 69.19 69 THR A CA 1
ATOM 545 C C . THR A 1 69 ? 53.301 1.295 -10.034 1.00 69.19 69 THR A C 1
ATOM 547 O O . THR A 1 69 ? 54.500 1.254 -9.773 1.00 69.19 69 THR A O 1
ATOM 550 N N . THR A 1 70 ? 52.677 0.314 -10.696 1.00 65.56 70 THR A N 1
ATOM 551 C CA . THR A 1 70 ? 53.333 -0.942 -11.112 1.00 65.56 70 THR A CA 1
ATOM 552 C C . THR A 1 70 ? 54.486 -0.715 -12.099 1.00 65.56 70 THR A C 1
ATOM 554 O O . THR A 1 70 ? 55.459 -1.461 -12.093 1.00 65.56 70 THR A O 1
ATOM 557 N N . SER A 1 71 ? 54.409 0.318 -12.946 1.00 68.06 71 SER A N 1
ATOM 558 C CA . SER A 1 71 ? 55.360 0.502 -14.055 1.00 68.06 71 SER A CA 1
ATOM 559 C C . SER A 1 71 ? 56.534 1.438 -13.739 1.00 68.06 71 SER A C 1
ATOM 561 O O . SER A 1 71 ? 57.475 1.507 -14.529 1.00 68.06 71 SER A O 1
ATOM 563 N N . ARG A 1 72 ? 56.483 2.211 -12.643 1.00 61.47 72 ARG A N 1
ATOM 564 C CA . ARG A 1 72 ? 57.458 3.292 -12.379 1.00 61.47 72 ARG A CA 1
ATOM 565 C C . ARG A 1 72 ? 58.131 3.275 -11.009 1.00 61.47 72 ARG A C 1
ATOM 567 O O . ARG A 1 72 ? 59.143 3.955 -10.867 1.00 61.47 72 ARG A O 1
ATOM 574 N N . ILE A 1 73 ? 57.637 2.509 -10.036 1.00 60.50 73 ILE A N 1
ATOM 575 C CA . ILE A 1 73 ? 58.265 2.398 -8.712 1.00 60.50 73 ILE A 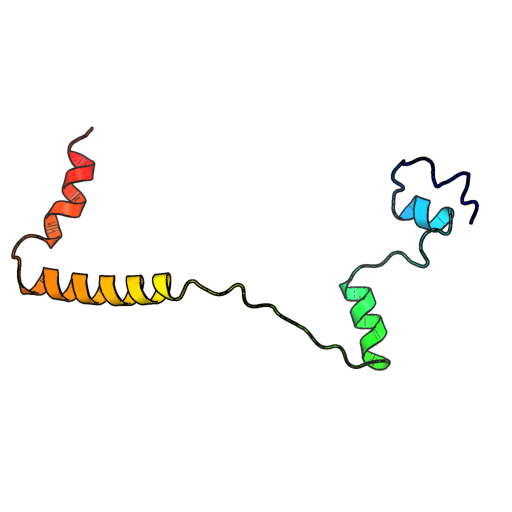CA 1
ATOM 576 C C . ILE A 1 73 ? 58.514 0.913 -8.408 1.00 60.50 73 ILE A C 1
ATOM 578 O O . ILE A 1 73 ? 57.568 0.199 -8.070 1.00 60.50 73 ILE A O 1
ATOM 582 N N . PRO A 1 74 ? 59.761 0.417 -8.516 1.00 55.28 74 PRO A N 1
ATOM 583 C CA . PRO A 1 74 ? 60.107 -0.905 -8.006 1.00 55.28 74 PRO A CA 1
ATOM 584 C C . PRO A 1 74 ? 59.868 -0.921 -6.487 1.00 55.28 74 PRO A C 1
ATOM 586 O O . PRO A 1 74 ? 60.436 -0.094 -5.780 1.00 55.28 74 PRO A O 1
ATOM 589 N N . GLY A 1 75 ? 59.008 -1.820 -5.997 1.00 59.69 75 GLY A N 1
ATOM 590 C CA . GLY A 1 75 ? 58.751 -2.016 -4.558 1.00 59.69 75 GLY A CA 1
ATOM 591 C C . GLY A 1 75 ? 57.444 -1.430 -4.002 1.00 59.69 75 GLY A C 1
ATOM 592 O O . GLY A 1 75 ? 57.036 -1.807 -2.910 1.00 59.69 75 GLY A O 1
ATOM 593 N N . ALA A 1 76 ? 56.701 -0.604 -4.750 1.00 58.19 76 ALA A N 1
ATOM 594 C CA . ALA A 1 76 ? 55.426 -0.037 -4.267 1.00 58.19 76 ALA A CA 1
ATOM 595 C C . ALA A 1 76 ? 54.289 -1.075 -4.095 1.00 58.19 76 ALA A C 1
ATOM 597 O O . ALA A 1 76 ? 53.236 -0.761 -3.543 1.00 58.19 76 ALA A O 1
ATOM 598 N N . GLY A 1 77 ? 54.483 -2.304 -4.588 1.00 55.25 77 GLY A N 1
ATOM 599 C CA . GLY A 1 77 ? 53.544 -3.417 -4.436 1.00 55.25 77 GLY A CA 1
ATOM 600 C C . GLY A 1 77 ? 53.721 -4.247 -3.158 1.00 55.25 77 GLY A C 1
ATOM 601 O O . GLY A 1 77 ? 52.880 -5.103 -2.910 1.00 55.25 77 GLY A O 1
ATOM 602 N N . GLU A 1 78 ? 54.774 -4.016 -2.363 1.00 55.28 78 GLU A N 1
ATOM 603 C CA . GLU A 1 78 ? 55.073 -4.820 -1.161 1.00 55.28 78 GLU A CA 1
ATOM 604 C C . GLU A 1 78 ? 54.708 -4.117 0.162 1.00 55.28 78 GLU A C 1
ATOM 606 O O . GLU A 1 78 ? 54.469 -4.785 1.164 1.00 55.28 78 GLU A O 1
ATOM 611 N N . GLU A 1 79 ? 54.571 -2.785 0.189 1.00 55.78 79 GLU A N 1
ATOM 612 C CA . GLU A 1 79 ? 54.385 -2.043 1.452 1.00 55.78 79 GLU A CA 1
ATOM 613 C C . GLU A 1 79 ? 52.948 -2.040 2.006 1.00 55.78 79 GLU A C 1
ATOM 615 O O . GLU A 1 79 ? 52.739 -1.715 3.175 1.00 55.78 79 GLU A O 1
ATOM 620 N N . LEU A 1 80 ? 51.936 -2.424 1.219 1.00 51.50 80 LEU A N 1
ATOM 621 C CA . LEU A 1 80 ? 50.543 -2.424 1.698 1.00 51.50 80 LEU A CA 1
ATOM 622 C C . LEU A 1 80 ? 50.194 -3.634 2.586 1.00 51.50 80 LEU A C 1
ATOM 624 O O . LEU A 1 80 ? 49.212 -3.571 3.325 1.00 51.50 80 LEU A O 1
ATOM 628 N N . GLU A 1 81 ? 51.005 -4.696 2.575 1.00 52.53 81 GLU A N 1
ATOM 629 C CA . GLU A 1 81 ? 50.836 -5.862 3.461 1.00 52.53 81 GLU A CA 1
ATOM 630 C C . GLU A 1 81 ? 51.567 -5.683 4.813 1.00 52.53 81 GLU A C 1
ATOM 632 O O . GLU A 1 81 ? 51.112 -6.195 5.839 1.00 52.53 81 GLU A O 1
ATOM 637 N N . ASP A 1 82 ? 52.656 -4.903 4.862 1.00 48.50 82 ASP A N 1
ATOM 638 C CA . ASP A 1 82 ? 53.561 -4.859 6.027 1.00 48.50 82 ASP A CA 1
ATOM 639 C C . ASP A 1 82 ? 53.078 -3.923 7.158 1.00 48.50 82 ASP A C 1
ATOM 641 O O . ASP A 1 82 ? 53.290 -4.169 8.350 1.00 48.50 82 ASP A O 1
ATOM 645 N N . VAL A 1 83 ? 52.299 -2.882 6.832 1.00 55.19 83 VAL A N 1
ATOM 646 C CA . VAL A 1 83 ? 51.758 -1.949 7.847 1.00 55.19 83 VAL A CA 1
ATOM 647 C C . VAL A 1 83 ? 50.761 -2.644 8.788 1.00 55.19 83 VAL A C 1
ATOM 649 O O . VAL A 1 83 ? 50.605 -2.243 9.943 1.00 55.19 83 VAL A O 1
ATOM 652 N N . ARG A 1 84 ? 50.133 -3.741 8.344 1.00 54.72 84 ARG A N 1
ATOM 653 C CA . ARG A 1 84 ? 49.217 -4.548 9.165 1.00 54.72 84 ARG A CA 1
ATOM 654 C C . ARG A 1 84 ? 49.946 -5.528 10.095 1.00 54.72 84 ARG A C 1
ATOM 656 O O . ARG A 1 84 ? 49.327 -6.023 11.035 1.00 54.72 84 ARG A O 1
ATOM 663 N N . GLN A 1 85 ? 51.238 -5.788 9.870 1.00 55.41 85 GLN A N 1
ATOM 664 C CA 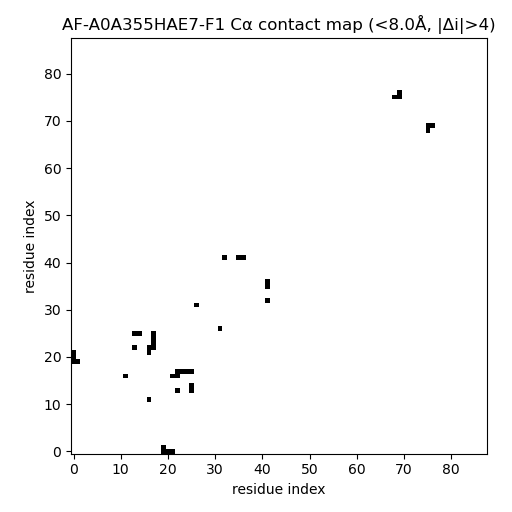. GLN A 1 85 ? 52.060 -6.669 10.711 1.00 55.41 85 GLN A CA 1
ATOM 665 C C . GLN A 1 85 ? 52.875 -5.926 11.783 1.00 55.41 85 GLN A C 1
ATOM 667 O O . GLN A 1 85 ? 53.298 -6.546 12.755 1.00 55.41 85 GLN A O 1
ATOM 672 N N . ARG A 1 86 ? 53.061 -4.603 11.666 1.00 53.56 86 ARG A N 1
ATOM 673 C CA . ARG A 1 86 ? 53.919 -3.811 12.573 1.00 53.56 86 ARG A CA 1
ATOM 674 C C . ARG A 1 86 ? 53.269 -3.383 13.901 1.00 53.56 86 ARG A C 1
ATOM 676 O O . ARG A 1 86 ? 53.989 -2.992 14.814 1.00 53.56 86 ARG A O 1
ATOM 683 N N . PHE A 1 87 ? 51.944 -3.469 14.034 1.00 47.94 87 PHE A N 1
ATOM 684 C CA . PHE A 1 87 ? 51.213 -3.161 15.276 1.00 47.94 87 PHE A CA 1
ATOM 685 C C . PHE A 1 87 ? 50.477 -4.387 15.839 1.00 47.94 87 PHE A C 1
ATOM 687 O O . PHE A 1 87 ? 49.269 -4.349 16.080 1.00 47.94 87 PHE A O 1
ATOM 694 N N . ARG A 1 88 ? 51.218 -5.476 16.057 1.00 46.47 88 ARG A N 1
ATOM 695 C CA . ARG A 1 88 ? 50.864 -6.502 17.042 1.00 46.47 88 ARG A CA 1
ATOM 696 C C . ARG A 1 88 ? 51.937 -6.544 18.119 1.00 46.47 88 ARG A C 1
ATOM 698 O O . ARG A 1 88 ? 53.127 -6.548 17.739 1.00 46.47 88 ARG A O 1
#